Protein AF-A0A965LUK9-F1 (afdb_monomer_lite)

Structure (mmCIF, N/CA/C/O backbone):
data_AF-A0A965LUK9-F1
#
_entry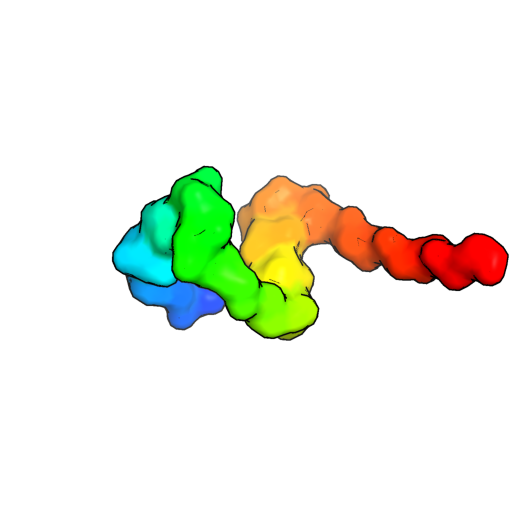.id   AF-A0A965LUK9-F1
#
loop_
_atom_site.group_PDB
_atom_site.id
_atom_site.type_symbol
_atom_site.label_atom_id
_atom_site.label_alt_id
_atom_site.label_comp_id
_atom_site.label_asym_id
_atom_site.label_entity_id
_atom_s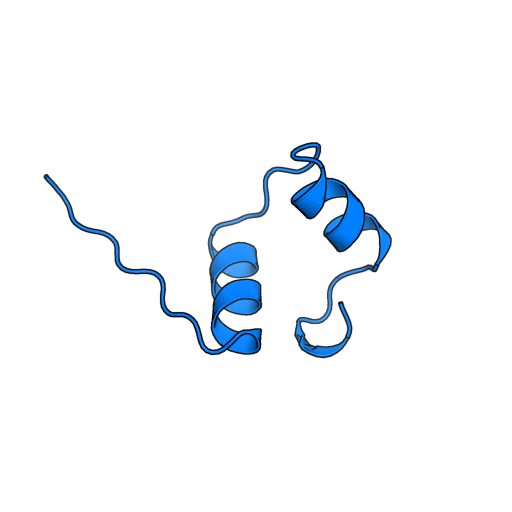ite.label_seq_id
_atom_site.pdbx_PDB_ins_code
_atom_site.Cartn_x
_atom_site.Cartn_y
_atom_site.Cartn_z
_atom_site.occupancy
_atom_site.B_iso_or_equiv
_atom_site.auth_seq_id
_atom_site.auth_comp_id
_atom_site.auth_asym_id
_atom_site.auth_atom_id
_atom_site.pdbx_PDB_model_num
ATOM 1 N N . ALA A 1 1 ? -8.618 0.364 2.812 1.00 82.00 1 ALA A N 1
ATOM 2 C CA . ALA A 1 1 ? -8.027 0.777 4.109 1.00 82.00 1 ALA A CA 1
ATOM 3 C C . ALA A 1 1 ? -8.071 -0.346 5.151 1.00 82.00 1 ALA A C 1
ATOM 5 O O . ALA A 1 1 ? -7.055 -1.001 5.339 1.00 82.00 1 ALA A O 1
ATOM 6 N N . LYS A 1 2 ? -9.230 -0.640 5.771 1.00 89.12 2 LYS A N 1
ATOM 7 C CA . LYS A 1 2 ? -9.350 -1.619 6.877 1.00 89.12 2 LYS A CA 1
ATOM 8 C C . LYS A 1 2 ? -8.820 -3.021 6.544 1.00 89.12 2 LYS A C 1
ATOM 10 O O . LYS A 1 2 ? -8.090 -3.588 7.343 1.00 89.12 2 LYS A O 1
ATOM 15 N N . LEU A 1 3 ? -9.144 -3.542 5.359 1.00 88.62 3 LEU A N 1
ATOM 16 C CA . LEU A 1 3 ? -8.744 -4.891 4.925 1.00 88.62 3 LEU A CA 1
ATOM 17 C C . LEU A 1 3 ? -7.226 -5.071 4.779 1.00 88.62 3 LEU A C 1
ATOM 19 O O . LEU A 1 3 ? -6.716 -6.167 4.952 1.00 88.62 3 LEU A O 1
ATOM 23 N N . VAL A 1 4 ? -6.508 -3.993 4.468 1.00 90.06 4 VAL A N 1
ATOM 24 C CA . VAL A 1 4 ? -5.069 -4.021 4.157 1.00 90.06 4 VAL A CA 1
ATOM 25 C C . VAL A 1 4 ? -4.211 -3.358 5.234 1.00 90.06 4 VAL A C 1
ATOM 27 O O . VAL A 1 4 ? -2.992 -3.308 5.101 1.00 90.06 4 VAL A O 1
ATOM 30 N N . GLY A 1 5 ? -4.839 -2.841 6.297 1.00 91.31 5 GLY A N 1
ATOM 31 C CA . GLY A 1 5 ? -4.148 -2.203 7.416 1.00 91.31 5 GLY A CA 1
ATOM 32 C C . GLY A 1 5 ? -3.440 -0.891 7.066 1.00 91.31 5 GLY A C 1
ATOM 33 O O . GLY A 1 5 ? -2.427 -0.582 7.683 1.00 91.31 5 GLY A O 1
ATOM 34 N N . ILE A 1 6 ? -3.945 -0.126 6.090 1.00 90.50 6 ILE A N 1
ATOM 35 C CA . ILE A 1 6 ? -3.400 1.199 5.733 1.00 90.50 6 ILE A CA 1
ATOM 36 C C . ILE A 1 6 ? -4.394 2.313 6.056 1.00 90.50 6 ILE A C 1
ATOM 38 O O . ILE A 1 6 ? -5.610 2.078 6.094 1.00 90.50 6 ILE A O 1
ATOM 42 N N . SER A 1 7 ? -3.884 3.530 6.261 1.00 94.25 7 SER A N 1
ATOM 43 C CA . SER A 1 7 ? -4.722 4.680 6.597 1.00 94.25 7 SER A CA 1
ATOM 44 C C . SER A 1 7 ? -5.633 5.078 5.428 1.00 94.25 7 SER A C 1
ATOM 46 O O . SER A 1 7 ? -5.320 4.865 4.256 1.00 94.25 7 SER A O 1
ATOM 48 N N . THR A 1 8 ? -6.786 5.672 5.735 1.00 93.88 8 THR A N 1
ATOM 49 C CA . THR A 1 8 ? -7.705 6.201 4.711 1.00 93.88 8 THR A CA 1
ATOM 50 C C . THR A 1 8 ? -7.073 7.335 3.905 1.00 93.88 8 THR A C 1
ATOM 52 O O . THR A 1 8 ? -7.339 7.454 2.711 1.00 93.88 8 THR A O 1
ATOM 55 N N . ARG A 1 9 ? -6.192 8.126 4.530 1.00 94.75 9 ARG A N 1
ATOM 56 C CA . ARG A 1 9 ? -5.394 9.154 3.853 1.00 94.75 9 ARG A CA 1
ATOM 57 C C . ARG A 1 9 ? -4.487 8.540 2.791 1.00 94.75 9 ARG A C 1
ATOM 59 O O . ARG A 1 9 ? -4.461 9.042 1.674 1.00 94.75 9 ARG A O 1
ATOM 66 N N . ASP A 1 10 ? -3.788 7.456 3.124 1.00 93.44 10 ASP A N 1
ATOM 67 C CA . ASP A 1 10 ? -2.881 6.800 2.179 1.00 93.44 10 ASP A CA 1
ATOM 68 C C . ASP A 1 10 ? -3.645 6.215 0.993 1.00 93.44 10 ASP A C 1
ATOM 70 O O . ASP A 1 10 ? -3.19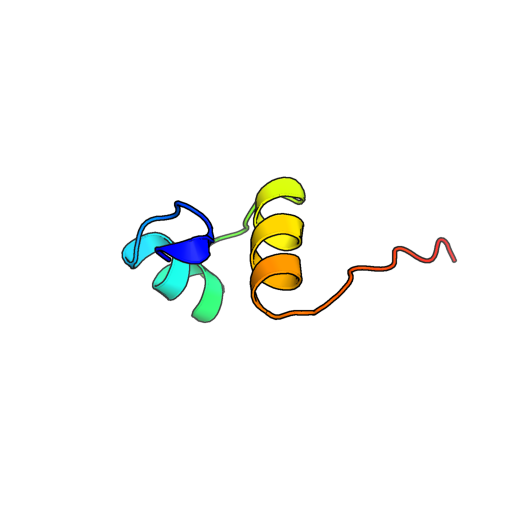9 6.375 -0.135 1.00 93.44 10 ASP A O 1
ATOM 74 N N . VAL A 1 11 ? -4.827 5.624 1.218 1.00 93.06 11 VAL A N 1
ATOM 75 C CA . VAL A 1 11 ? -5.708 5.186 0.116 1.00 93.06 11 VAL A CA 1
ATOM 76 C C . VAL A 1 11 ? -6.028 6.355 -0.816 1.00 93.06 11 VAL A C 1
ATOM 78 O O . VAL A 1 11 ? -5.796 6.250 -2.013 1.00 93.06 11 VAL A O 1
ATOM 81 N N . CYS A 1 12 ? -6.481 7.485 -0.266 1.00 95.06 12 CYS A N 1
ATOM 82 C CA . CYS A 1 12 ? -6.822 8.669 -1.053 1.00 95.06 12 CYS A CA 1
ATOM 83 C C . CYS A 1 12 ? -5.616 9.205 -1.847 1.00 95.06 12 CYS A C 1
ATOM 85 O O . CYS A 1 12 ? -5.736 9.545 -3.021 1.00 95.06 12 CYS A O 1
ATOM 87 N N . HIS A 1 13 ? -4.425 9.243 -1.243 1.00 96.19 13 HIS A N 1
ATOM 88 C CA . HIS A 1 13 ? -3.213 9.661 -1.948 1.00 96.19 13 HIS A CA 1
ATOM 89 C C . HIS A 1 13 ? -2.791 8.677 -3.044 1.00 96.19 13 HIS A C 1
ATOM 91 O O . HIS A 1 13 ? -2.345 9.123 -4.099 1.00 96.19 13 HIS A O 1
ATOM 97 N N . ILE A 1 14 ? -2.932 7.369 -2.817 1.00 94.56 14 ILE A N 1
ATOM 98 C CA . ILE A 1 14 ? -2.646 6.334 -3.820 1.00 94.56 14 ILE A CA 1
ATOM 99 C C . ILE A 1 14 ? -3.606 6.475 -5.010 1.00 94.56 14 ILE A C 1
ATOM 101 O O . ILE A 1 14 ? -3.150 6.516 -6.148 1.00 94.56 14 ILE A O 1
ATOM 105 N N . GLU A 1 15 ? -4.909 6.635 -4.763 1.00 92.69 15 GLU A N 1
ATOM 106 C CA . GLU A 1 15 ? -5.928 6.817 -5.813 1.00 92.69 15 GLU A CA 1
ATOM 107 C C . GLU A 1 15 ? -5.714 8.100 -6.631 1.00 92.69 15 GLU A C 1
ATOM 109 O O . GLU A 1 15 ? -5.988 8.133 -7.827 1.00 92.69 15 GLU A O 1
ATOM 114 N N . GLN A 1 16 ? -5.177 9.151 -6.007 1.00 96.81 16 GLN A N 1
ATOM 115 C CA . GLN A 1 16 ? -4.840 10.415 -6.670 1.00 96.81 16 GLN A CA 1
ATOM 116 C C . GLN A 1 16 ? -3.455 10.414 -7.340 1.00 96.81 16 GLN A C 1
ATOM 118 O O . GLN A 1 16 ? -3.038 11.453 -7.853 1.00 96.81 16 GLN A O 1
ATOM 123 N N . GLY A 1 17 ? -2.700 9.310 -7.283 1.00 94.38 17 GLY A N 1
ATOM 124 C CA . GLY A 1 17 ? -1.324 9.242 -7.793 1.00 94.38 17 GLY A CA 1
ATOM 125 C C . GLY A 1 17 ? -0.318 10.114 -7.026 1.00 94.38 17 GLY A C 1
ATOM 126 O O . GLY A 1 17 ? 0.781 10.366 -7.509 1.00 94.38 17 GLY A O 1
ATOM 127 N N . LYS A 1 18 ? -0.678 10.587 -5.827 1.00 95.94 18 LYS A N 1
ATOM 128 C CA . LYS A 1 18 ? 0.160 11.430 -4.953 1.00 95.94 18 LYS A CA 1
ATOM 129 C C . LYS A 1 18 ? 1.075 10.626 -4.033 1.00 95.94 18 LYS A C 1
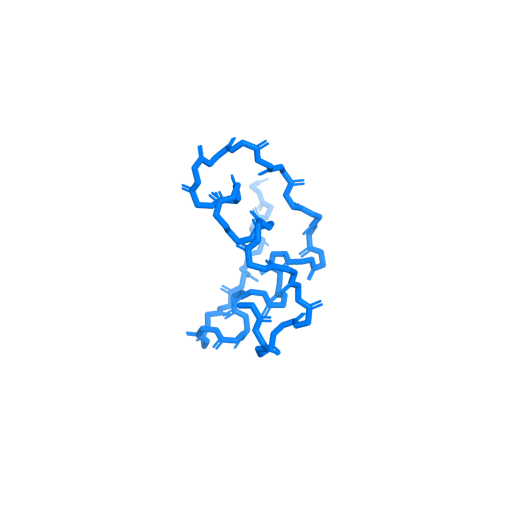ATOM 131 O O . LYS A 1 18 ? 1.934 11.202 -3.369 1.00 95.94 18 LYS A O 1
ATOM 136 N N . ALA A 1 19 ? 0.881 9.315 -3.961 1.00 93.69 19 ALA A N 1
ATOM 137 C CA . ALA A 1 19 ? 1.729 8.400 -3.216 1.00 93.69 19 ALA A CA 1
ATOM 138 C C . ALA A 1 19 ? 2.196 7.265 -4.127 1.00 93.69 19 ALA A C 1
ATOM 140 O O . ALA A 1 19 ? 1.405 6.723 -4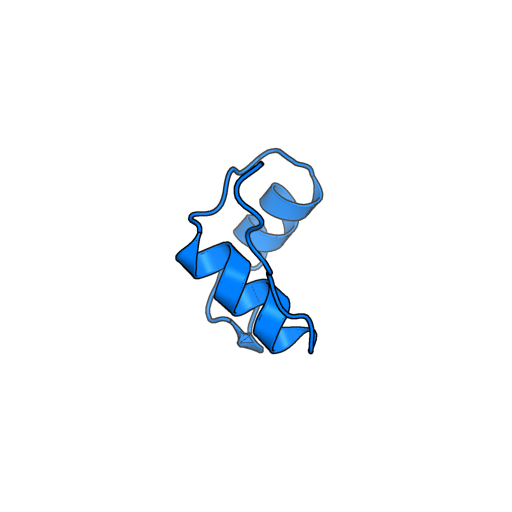.896 1.00 93.69 19 ALA A O 1
ATOM 141 N N . ASN A 1 20 ? 3.468 6.882 -3.994 1.00 92.56 20 ASN A N 1
ATOM 142 C CA . ASN A 1 20 ? 4.024 5.700 -4.642 1.00 92.56 20 ASN A CA 1
ATOM 143 C C . ASN A 1 20 ? 4.136 4.559 -3.612 1.00 92.56 20 ASN A C 1
ATOM 145 O O . ASN A 1 20 ? 5.090 4.540 -2.828 1.00 92.56 20 ASN A O 1
ATOM 149 N N . PRO A 1 21 ? 3.155 3.644 -3.535 1.00 92.19 21 PRO A N 1
ATOM 150 C CA . PRO A 1 21 ? 3.180 2.552 -2.571 1.00 92.19 21 PRO A CA 1
ATOM 151 C C . PRO A 1 21 ? 4.289 1.549 -2.898 1.00 92.19 21 PRO A C 1
ATOM 153 O O . PRO A 1 21 ? 4.595 1.289 -4.061 1.00 92.19 21 PRO A O 1
ATOM 156 N N . THR A 1 22 ? 4.857 0.920 -1.869 1.00 93.25 22 THR A N 1
ATOM 157 C CA . THR A 1 22 ? 5.817 -0.177 -2.056 1.00 93.25 22 THR A CA 1
ATOM 158 C C . THR A 1 22 ? 5.161 -1.366 -2.756 1.00 93.25 22 THR A C 1
ATOM 160 O O . THR A 1 22 ? 3.946 -1.555 -2.653 1.00 93.25 22 THR A O 1
ATOM 163 N N . LEU A 1 23 ? 5.963 -2.220 -3.399 1.00 92.12 23 LEU A N 1
ATOM 164 C CA . LEU A 1 23 ? 5.471 -3.456 -4.019 1.00 92.12 23 LEU A CA 1
ATOM 165 C C . LEU A 1 23 ? 4.641 -4.294 -3.032 1.00 92.12 23 LEU A C 1
ATOM 167 O O . LEU A 1 23 ? 3.558 -4.757 -3.368 1.00 92.12 23 LEU A O 1
ATOM 171 N N . THR A 1 24 ? 5.089 -4.414 -1.781 1.00 92.06 24 THR A N 1
ATOM 172 C CA . THR A 1 24 ? 4.355 -5.122 -0.722 1.00 92.06 24 THR A CA 1
ATOM 173 C C . THR A 1 24 ? 2.967 -4.531 -0.479 1.00 92.06 24 THR A C 1
ATOM 175 O O . THR A 1 24 ? 1.996 -5.270 -0.318 1.00 92.06 24 THR A O 1
ATOM 178 N N . THR A 1 25 ? 2.851 -3.201 -0.448 1.00 92.56 25 THR A N 1
ATOM 179 C CA . THR A 1 25 ? 1.560 -2.519 -0.288 1.00 92.56 25 THR A CA 1
ATOM 180 C C . THR A 1 25 ? 0.679 -2.708 -1.520 1.00 92.56 25 THR A C 1
ATOM 182 O O . THR A 1 25 ? -0.514 -2.958 -1.367 1.00 92.56 25 THR A O 1
ATOM 185 N N . GLN A 1 26 ? 1.256 -2.661 -2.724 1.00 92.31 26 GLN A N 1
ATOM 186 C CA . GLN A 1 26 ? 0.533 -2.938 -3.968 1.00 92.31 26 GLN A CA 1
ATOM 187 C C . GLN A 1 26 ? -0.032 -4.364 -3.975 1.00 92.31 26 GLN A C 1
ATOM 189 O O . GLN A 1 26 ? -1.222 -4.543 -4.215 1.00 92.31 26 GLN A O 1
ATOM 194 N N . VAL A 1 27 ? 0.769 -5.369 -3.610 1.00 92.56 27 VAL A N 1
ATOM 195 C CA . VAL A 1 27 ? 0.321 -6.769 -3.514 1.00 92.56 27 VAL A CA 1
ATOM 196 C C . VAL A 1 27 ? -0.813 -6.915 -2.499 1.00 92.56 27 VAL A C 1
ATOM 198 O O . VAL A 1 27 ? -1.837 -7.504 -2.822 1.00 92.56 27 VAL A O 1
ATOM 201 N N . LYS A 1 28 ? -0.694 -6.324 -1.301 1.00 92.06 28 LYS A N 1
ATOM 202 C CA . LYS A 1 28 ? -1.765 -6.366 -0.287 1.00 92.06 28 LYS A CA 1
ATOM 203 C C . LYS A 1 28 ? -3.072 -5.754 -0.793 1.00 92.06 28 LYS A C 1
ATOM 205 O O . LYS A 1 28 ? -4.137 -6.320 -0.558 1.00 92.06 28 LYS A O 1
ATOM 210 N N . LEU A 1 29 ? -2.990 -4.605 -1.468 1.00 92.81 29 LEU A N 1
ATOM 211 C CA . LEU A 1 29 ? -4.144 -3.932 -2.068 1.00 92.81 29 LEU A CA 1
ATOM 212 C C . LEU A 1 29 ? -4.812 -4.804 -3.126 1.00 92.81 29 LEU A C 1
AT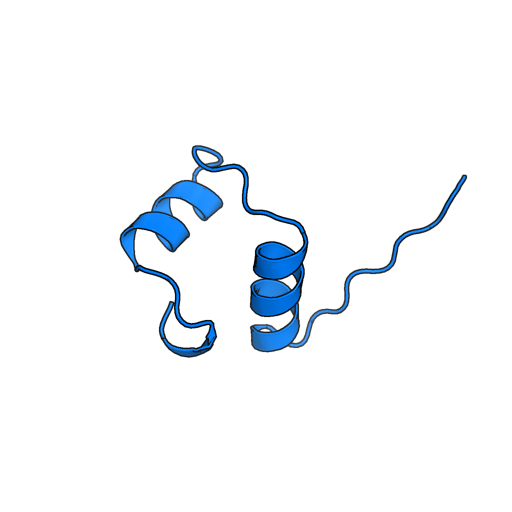OM 214 O O . LEU A 1 29 ? -6.017 -5.017 -3.055 1.00 92.81 29 LEU A O 1
ATOM 218 N N . LEU A 1 30 ? -4.029 -5.349 -4.054 1.00 92.88 30 LEU A N 1
ATOM 219 C CA . LEU A 1 30 ? -4.535 -6.196 -5.129 1.00 92.88 30 LEU A CA 1
ATOM 220 C C . LEU A 1 30 ? -5.161 -7.480 -4.580 1.00 92.88 30 LEU A C 1
ATOM 222 O O . LEU A 1 30 ? -6.297 -7.792 -4.927 1.00 92.88 30 LEU A O 1
ATOM 226 N N . SER A 1 31 ? -4.500 -8.160 -3.640 1.00 92.56 31 SER A N 1
ATOM 227 C CA . SER A 1 31 ? -5.039 -9.363 -2.997 1.00 92.56 31 SER A CA 1
ATOM 228 C C . SER A 1 31 ? -6.367 -9.104 -2.284 1.00 92.56 31 SER A C 1
ATOM 230 O O . SER A 1 31 ? -7.289 -9.907 -2.403 1.00 92.56 31 SER A O 1
ATOM 232 N N . ALA A 1 32 ? -6.508 -7.972 -1.587 1.00 92.75 32 ALA A N 1
ATOM 233 C CA . ALA A 1 32 ? -7.769 -7.598 -0.943 1.00 92.75 32 ALA A CA 1
ATOM 234 C C . ALA A 1 32 ? -8.900 -7.285 -1.942 1.00 92.75 32 ALA A C 1
ATOM 236 O O . ALA A 1 32 ? -10.068 -7.327 -1.563 1.00 92.75 32 ALA A O 1
ATOM 237 N N . LEU A 1 33 ? -8.560 -6.988 -3.199 1.00 93.00 33 LEU A N 1
ATOM 238 C CA . LEU A 1 33 ? -9.495 -6.786 -4.307 1.00 93.00 33 LEU A CA 1
ATOM 239 C C . LEU A 1 33 ? -9.726 -8.065 -5.133 1.00 93.00 33 LEU A C 1
ATOM 241 O O . LEU A 1 33 ? -10.450 -8.020 -6.123 1.00 93.00 33 LEU A O 1
ATOM 245 N N . GLY A 1 34 ? -9.118 -9.196 -4.755 1.00 94.38 34 GLY A N 1
ATOM 246 C CA . GLY A 1 34 ? -9.181 -10.438 -5.532 1.00 94.38 34 GLY A CA 1
ATOM 247 C C . GLY A 1 34 ? -8.372 -10.395 -6.833 1.00 94.38 34 GLY A C 1
ATOM 248 O O . GLY A 1 34 ? -8.632 -11.178 -7.741 1.00 94.38 34 GLY A O 1
ATOM 249 N N . LEU A 1 35 ? -7.407 -9.480 -6.934 1.00 94.25 35 LEU A N 1
ATOM 250 C CA . LEU A 1 35 ? -6.528 -9.305 -8.086 1.00 94.25 35 LEU A CA 1
ATOM 251 C C . LEU A 1 35 ? -5.134 -9.873 -7.796 1.00 94.25 35 LEU A C 1
ATOM 253 O O . LEU A 1 35 ? -4.634 -9.820 -6.670 1.00 94.25 35 LEU A O 1
ATOM 257 N N . THR A 1 36 ? -4.473 -10.363 -8.841 1.00 88.94 36 THR A N 1
ATOM 258 C CA . THR A 1 36 ? -3.096 -10.873 -8.789 1.00 88.94 36 THR A CA 1
ATOM 259 C C . THR A 1 36 ? -2.182 -10.052 -9.684 1.00 88.94 36 THR A C 1
ATOM 261 O O . THR A 1 36 ? -2.511 -9.777 -10.835 1.00 88.94 36 THR A O 1
ATOM 264 N N . LEU A 1 37 ? -1.020 -9.676 -9.147 1.00 87.88 37 LEU A N 1
ATOM 265 C CA . LEU A 1 37 ? 0.041 -9.019 -9.901 1.00 87.88 37 LEU A CA 1
ATOM 266 C C . LEU A 1 37 ? 0.931 -10.091 -10.543 1.00 87.88 37 LEU A C 1
ATOM 268 O O . LEU A 1 37 ? 1.509 -10.908 -9.827 1.00 87.88 37 LEU A O 1
ATOM 272 N N . ALA A 1 38 ? 1.057 -10.073 -11.868 1.00 86.94 38 ALA A N 1
ATOM 273 C CA . ALA A 1 38 ? 2.034 -10.871 -12.601 1.00 86.94 38 ALA A CA 1
ATOM 274 C C . ALA A 1 38 ? 3.143 -9.947 -13.114 1.00 86.94 38 ALA A C 1
ATOM 276 O O . ALA A 1 38 ? 2.860 -8.870 -13.638 1.00 86.94 38 ALA A O 1
ATOM 277 N N . ILE A 1 39 ? 4.399 -10.354 -12.935 1.00 86.69 39 ILE A N 1
ATOM 278 C CA . ILE A 1 39 ? 5.548 -9.652 -13.506 1.00 86.69 39 ILE A CA 1
ATOM 279 C C . ILE A 1 39 ? 6.067 -10.509 -14.650 1.00 86.69 39 ILE A C 1
ATOM 281 O O . ILE A 1 39 ? 6.591 -11.598 -14.424 1.00 86.69 39 ILE A O 1
ATOM 285 N N . GLU A 1 40 ? 5.917 -10.004 -15.867 1.00 89.38 40 GLU A N 1
ATOM 286 C CA . GLU A 1 40 ? 6.521 -10.594 -17.055 1.00 89.38 40 GLU A CA 1
ATOM 287 C C . GLU A 1 40 ? 7.812 -9.837 -17.359 1.00 89.38 40 GLU A C 1
ATOM 289 O O . GLU A 1 40 ? 7.806 -8.630 -17.612 1.00 89.38 40 GLU A O 1
ATOM 294 N N . ALA A 1 41 ? 8.938 -10.544 -17.281 1.00 83.19 41 ALA A N 1
ATOM 295 C CA . ALA A 1 41 ? 10.188 -10.039 -17.821 1.00 83.19 41 ALA A CA 1
ATOM 296 C C . ALA A 1 41 ? 10.114 -10.152 -19.347 1.00 83.19 41 ALA A C 1
ATOM 298 O O . ALA A 1 41 ? 9.815 -11.226 -19.871 1.00 83.19 41 ALA A O 1
ATOM 299 N N . LYS A 1 42 ? 10.332 -9.029 -20.029 1.00 68.56 42 LYS A N 1
ATOM 300 C CA . LYS A 1 42 ? 10.374 -8.967 -21.489 1.00 68.56 42 LYS A CA 1
ATOM 301 C C . LYS A 1 42 ? 11.705 -9.481 -22.023 1.00 68.56 42 LYS A C 1
ATOM 303 O O . LYS A 1 42 ? 12.732 -9.198 -21.366 1.00 68.56 42 LYS A O 1
#

Foldseek 3Di:
DVQLPDDPVVVVCVVVVNDDDDPVSVQSVQVSVVHDDDDDDD

pLDDT: mean 91.34, std 4.73, range [68.56, 96.81]

Radius of gyration: 11.12 Å; chains: 1; bounding box: 20×22×29 Å

Secondary structure (DSSP, 8-state):
-GGGT--HHHHHHHHTT-----HHHHHHHHHHTT--------

Sequence (42 aa):
AKLVGISTRDVCHIEQGKANPTLTTQVKLLSALGLTLAIEAK